Protein AF-A0A3M1M0T5-F1 (afdb_monomer_lite)

Radius of gyration: 18.7 Å; chains: 1; bounding box: 43×49×45 Å

Structure (mmCIF, N/CA/C/O backbone):
data_AF-A0A3M1M0T5-F1
#
_entry.id   AF-A0A3M1M0T5-F1
#
loop_
_atom_site.group_PDB
_atom_site.id
_atom_site.type_symbol
_atom_site.label_atom_id
_atom_site.label_alt_id
_atom_site.label_comp_id
_atom_site.label_asym_id
_atom_site.label_entity_id
_atom_site.label_seq_id
_atom_site.pdbx_PDB_ins_code
_atom_site.Cartn_x
_atom_site.Cartn_y
_atom_site.Cartn_z
_atom_site.occupancy
_atom_site.B_iso_or_equiv
_atom_site.auth_seq_id
_atom_site.auth_comp_id
_atom_site.auth_asym_id
_atom_site.auth_atom_id
_atom_site.pdbx_PDB_model_num
ATOM 1 N N . MET A 1 1 ? 7.364 -7.658 3.811 1.00 84.62 1 MET A N 1
ATOM 2 C CA . MET A 1 1 ? 6.785 -8.552 4.853 1.00 84.62 1 MET A CA 1
ATOM 3 C C . MET A 1 1 ? 5.361 -8.105 5.179 1.00 84.62 1 MET A C 1
ATOM 5 O O . MET A 1 1 ? 5.066 -6.938 4.950 1.00 84.62 1 MET A O 1
ATOM 9 N N . VAL A 1 2 ? 4.485 -8.985 5.689 1.00 93.94 2 VAL A N 1
ATOM 10 C CA . VAL A 1 2 ? 3.128 -8.601 6.123 1.00 93.94 2 VAL A CA 1
ATOM 11 C C . VAL A 1 2 ? 2.716 -9.296 7.423 1.00 93.94 2 VAL A C 1
ATOM 13 O O . VAL A 1 2 ? 2.992 -10.482 7.605 1.00 93.94 2 VAL A O 1
ATOM 16 N N . PHE A 1 3 ? 2.028 -8.568 8.299 1.00 96.56 3 PHE A N 1
ATOM 17 C CA . PHE A 1 3 ? 1.397 -9.092 9.509 1.00 96.56 3 PHE A CA 1
ATOM 18 C C . PHE A 1 3 ? -0.032 -8.577 9.642 1.00 96.56 3 PHE A C 1
ATOM 20 O O . PHE A 1 3 ? -0.363 -7.505 9.140 1.00 96.56 3 PHE A O 1
ATOM 27 N N . PHE A 1 4 ? -0.864 -9.317 10.372 1.00 97.38 4 PHE A N 1
ATOM 28 C CA . PHE A 1 4 ? -2.234 -8.918 10.666 1.00 97.38 4 PHE A CA 1
ATOM 29 C C . PHE A 1 4 ? -2.491 -8.915 12.170 1.00 97.38 4 PHE A C 1
ATOM 31 O O . PHE A 1 4 ? -2.448 -9.955 12.834 1.00 97.38 4 PHE A O 1
ATOM 38 N N . HIS A 1 5 ? -2.775 -7.731 12.705 1.00 96.88 5 HIS A N 1
ATOM 39 C CA . HIS A 1 5 ? -3.183 -7.550 14.087 1.00 96.88 5 HIS A CA 1
ATOM 40 C C . HIS A 1 5 ? -4.713 -7.589 14.178 1.00 96.88 5 HIS A C 1
ATOM 42 O O . HIS A 1 5 ? -5.397 -6.581 13.994 1.00 96.88 5 HIS A O 1
ATOM 48 N N . ARG A 1 6 ? -5.234 -8.786 14.468 1.00 94.75 6 ARG A N 1
ATOM 49 C CA . ARG A 1 6 ? -6.672 -9.087 14.547 1.00 94.75 6 ARG A CA 1
ATOM 50 C C . ARG A 1 6 ? -7.478 -8.135 15.446 1.00 94.75 6 ARG A C 1
ATOM 52 O O . ARG A 1 6 ? -8.478 -7.625 14.958 1.00 94.75 6 ARG A O 1
ATOM 59 N N . PRO A 1 7 ? -7.076 -7.836 16.701 1.00 96.44 7 PRO A N 1
ATOM 60 C CA . PRO A 1 7 ? -7.913 -7.038 17.604 1.00 96.44 7 PRO A CA 1
ATOM 61 C C . PRO A 1 7 ? -8.230 -5.626 17.103 1.00 96.44 7 PRO A C 1
ATOM 63 O O . PRO A 1 7 ? -9.280 -5.087 17.426 1.00 96.44 7 PRO A O 1
ATOM 66 N N . SER A 1 8 ? -7.333 -5.016 16.322 1.00 94.75 8 SER A N 1
ATOM 67 C CA . SER A 1 8 ? -7.550 -3.680 15.750 1.00 94.75 8 SER A CA 1
ATOM 68 C C . SER A 1 8 ? -7.851 -3.699 14.253 1.00 94.75 8 SER A C 1
ATOM 70 O O . SER A 1 8 ? -7.934 -2.628 13.653 1.00 94.75 8 SER A O 1
ATOM 72 N N . CYS A 1 9 ? -7.964 -4.887 13.650 1.00 96.12 9 CYS A N 1
ATOM 73 C CA . CYS A 1 9 ? -8.133 -5.078 12.209 1.00 96.12 9 CYS A CA 1
ATOM 74 C C . CYS A 1 9 ? -7.080 -4.303 11.394 1.00 96.12 9 CYS A C 1
ATOM 76 O O . CYS A 1 9 ? -7.393 -3.627 10.413 1.00 96.12 9 CYS A O 1
ATOM 78 N N . THR A 1 10 ? -5.818 -4.373 11.836 1.00 97.06 10 THR A N 1
ATOM 79 C CA . THR A 1 10 ? -4.701 -3.633 11.231 1.00 97.06 10 THR A CA 1
ATOM 80 C C . THR A 1 10 ? -3.806 -4.554 10.429 1.00 97.06 10 THR A C 1
ATOM 82 O O . THR A 1 10 ? -3.245 -5.511 10.970 1.00 97.06 10 THR A O 1
ATOM 85 N N . LEU A 1 11 ? -3.595 -4.205 9.166 1.00 97.69 11 LEU A N 1
ATOM 86 C CA . LEU A 1 11 ? -2.530 -4.767 8.354 1.00 97.69 11 LEU A CA 1
ATOM 87 C C . LEU A 1 11 ? -1.234 -3.990 8.613 1.00 97.69 11 LEU A C 1
ATOM 89 O O . LEU A 1 11 ? -1.226 -2.766 8.574 1.00 97.69 11 LEU A O 1
ATOM 93 N N . ILE A 1 12 ? -0.136 -4.682 8.890 1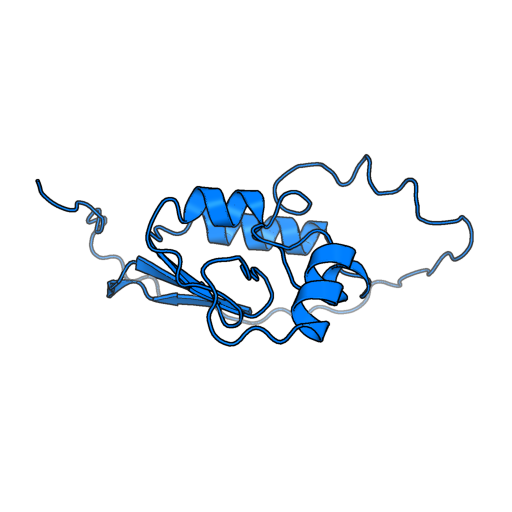.00 97.00 12 ILE A N 1
ATOM 94 C CA . ILE A 1 12 ? 1.189 -4.072 9.049 1.00 97.00 12 ILE A CA 1
ATOM 95 C C . ILE A 1 12 ? 2.033 -4.546 7.878 1.00 97.00 12 ILE A C 1
ATOM 97 O O . ILE A 1 12 ? 2.212 -5.753 7.692 1.00 97.00 12 ILE A O 1
ATOM 101 N N . VAL A 1 13 ? 2.519 -3.604 7.077 1.00 95.50 13 VAL A N 1
ATOM 102 C CA . VAL A 1 13 ? 3.167 -3.885 5.799 1.00 95.50 13 VAL A CA 1
ATOM 103 C C . VAL A 1 13 ? 4.538 -3.224 5.751 1.00 95.50 13 VAL A C 1
ATOM 105 O O . VAL A 1 13 ? 4.683 -2.038 6.034 1.00 95.50 13 VAL A O 1
ATOM 108 N N . THR A 1 14 ? 5.532 -4.001 5.333 1.00 93.00 14 THR A N 1
ATOM 109 C CA . THR A 1 14 ? 6.908 -3.534 5.123 1.00 93.00 14 THR A CA 1
ATOM 110 C C . THR A 1 14 ? 7.280 -3.780 3.668 1.00 93.00 14 THR A C 1
ATOM 112 O O . THR A 1 14 ? 7.231 -4.933 3.218 1.00 93.00 14 THR A O 1
ATOM 115 N N . ASP A 1 15 ? 7.569 -2.698 2.946 1.00 90.75 15 ASP A N 1
ATOM 116 C CA . ASP A 1 15 ? 8.065 -2.615 1.560 1.00 90.75 15 ASP A CA 1
ATOM 117 C C . ASP A 1 15 ? 7.147 -3.204 0.465 1.00 90.75 15 ASP A C 1
ATOM 119 O O . ASP A 1 15 ? 7.421 -3.089 -0.728 1.00 90.75 15 ASP A O 1
ATOM 123 N N . LEU A 1 16 ? 6.025 -3.837 0.831 1.00 92.00 16 LEU A N 1
ATOM 124 C CA . LEU A 1 16 ? 5.012 -4.308 -0.130 1.00 92.00 16 LEU A CA 1
ATOM 125 C C . LEU A 1 16 ? 4.011 -3.208 -0.506 1.00 92.00 16 LEU A C 1
ATOM 127 O O . LEU A 1 16 ? 3.321 -3.339 -1.517 1.00 92.00 16 LEU A O 1
ATOM 131 N N . ILE A 1 17 ? 3.925 -2.159 0.312 1.00 93.50 17 ILE A N 1
ATOM 132 C CA . ILE A 1 17 ? 3.200 -0.919 0.048 1.00 93.50 17 ILE A CA 1
ATOM 133 C C . ILE A 1 17 ? 4.032 0.211 0.652 1.00 93.50 17 ILE A C 1
ATOM 135 O O . ILE A 1 17 ? 4.316 0.208 1.847 1.00 93.50 17 ILE A O 1
ATOM 139 N N . GLU A 1 18 ? 4.389 1.167 -0.183 1.00 92.88 18 GLU A N 1
ATOM 140 C CA . GLU A 1 18 ? 4.965 2.452 0.172 1.00 92.88 18 GLU A CA 1
ATOM 141 C C . GLU A 1 18 ? 4.010 3.522 -0.348 1.00 92.88 18 GLU A C 1
ATOM 143 O O . GLU A 1 18 ? 3.588 3.473 -1.509 1.00 92.88 18 GLU A O 1
ATOM 148 N N . LEU A 1 19 ? 3.639 4.462 0.518 1.00 93.19 19 LEU A N 1
ATOM 149 C CA . LEU A 1 19 ? 2.718 5.548 0.188 1.00 93.19 19 LEU A CA 1
ATOM 150 C C . LEU A 1 19 ? 3.296 6.860 0.706 1.00 93.19 19 LEU A C 1
ATOM 152 O O . LEU A 1 19 ? 2.938 7.325 1.781 1.00 93.19 19 LEU A O 1
ATOM 156 N N . ILE A 1 20 ? 4.225 7.420 -0.064 1.00 91.62 20 ILE A N 1
ATOM 157 C CA . ILE A 1 20 ? 4.831 8.721 0.224 1.00 91.62 20 ILE A CA 1
ATOM 158 C C . ILE A 1 20 ? 4.225 9.759 -0.713 1.00 91.62 20 ILE A C 1
ATOM 160 O O . ILE A 1 20 ? 4.113 9.536 -1.928 1.00 91.62 20 ILE A O 1
ATOM 164 N N . GLY A 1 21 ? 3.843 10.893 -0.143 1.00 89.62 21 GLY A N 1
ATOM 165 C CA . GLY A 1 21 ? 3.063 11.896 -0.835 1.00 89.62 21 GLY A CA 1
ATOM 166 C C . GLY A 1 21 ? 3.187 13.294 -0.260 1.00 89.62 21 GLY A C 1
ATOM 167 O O . GLY A 1 21 ? 4.110 13.609 0.486 1.00 89.62 21 GLY A O 1
ATOM 168 N N . ASP A 1 22 ? 2.235 14.134 -0.650 1.00 88.25 22 ASP A N 1
ATOM 169 C CA . ASP A 1 22 ? 2.163 15.527 -0.211 1.00 88.25 22 ASP A CA 1
ATOM 170 C C . ASP A 1 22 ? 1.848 15.650 1.291 1.00 88.25 22 ASP A C 1
ATOM 172 O O . ASP A 1 22 ? 2.248 16.635 1.909 1.00 88.25 22 ASP A O 1
ATOM 176 N N . ASP A 1 23 ? 1.195 14.639 1.873 1.00 86.38 23 ASP A N 1
ATOM 177 C CA . ASP A 1 23 ? 0.846 14.580 3.298 1.00 86.38 23 ASP A CA 1
ATOM 178 C C . ASP A 1 23 ? 1.980 14.011 4.174 1.00 86.38 23 ASP A C 1
ATOM 180 O O . ASP A 1 23 ? 1.929 14.116 5.400 1.00 86.38 23 ASP A O 1
ATOM 184 N N . THR A 1 24 ? 3.031 13.450 3.563 1.00 87.31 24 THR A N 1
ATOM 185 C CA . THR A 1 24 ? 4.143 12.839 4.295 1.00 87.31 24 THR A CA 1
ATOM 186 C C . THR A 1 24 ? 5.137 13.904 4.762 1.00 87.31 24 THR A C 1
ATOM 188 O O . THR A 1 24 ? 5.815 14.559 3.964 1.00 87.31 24 THR A O 1
ATOM 191 N N . GLU A 1 25 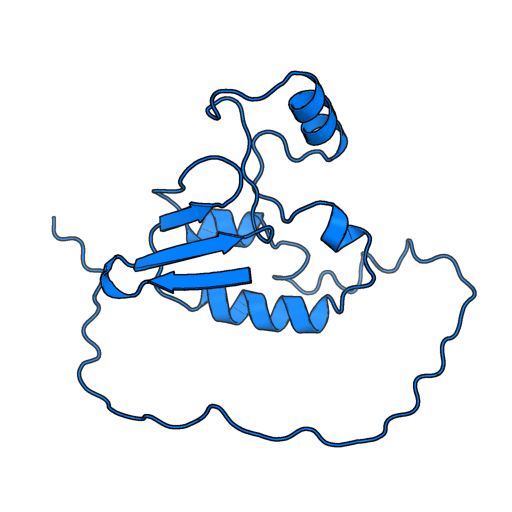? 5.280 14.055 6.077 1.00 87.81 25 GLU A N 1
ATOM 192 C CA . GLU A 1 25 ? 6.212 15.017 6.669 1.00 87.81 25 GLU A CA 1
ATOM 193 C C . GLU A 1 25 ? 7.684 14.577 6.543 1.00 87.81 25 GLU A C 1
ATOM 195 O O . GLU A 1 25 ? 8.020 13.394 6.553 1.00 87.81 25 GLU A O 1
ATOM 200 N N . GLY A 1 26 ? 8.600 15.550 6.461 1.00 87.25 26 GLY A N 1
ATOM 201 C CA . GLY A 1 26 ? 10.046 15.293 6.536 1.00 87.25 26 GLY A CA 1
ATOM 202 C C . GLY A 1 26 ? 10.672 14.643 5.295 1.00 87.25 26 GLY A C 1
ATOM 203 O O . GLY A 1 26 ? 11.806 14.169 5.362 1.00 87.25 26 GLY A O 1
ATOM 204 N N . VAL A 1 27 ? 9.968 14.628 4.160 1.00 87.38 27 VAL A N 1
ATOM 205 C CA . VAL A 1 27 ? 10.482 14.076 2.900 1.00 87.38 27 VAL A CA 1
ATOM 206 C C . VAL A 1 27 ? 11.543 15.000 2.297 1.00 87.38 27 VAL A C 1
ATOM 208 O O . VAL A 1 27 ? 11.256 16.128 1.893 1.00 87.38 27 VAL A O 1
ATOM 211 N N . ASP A 1 28 ? 12.776 14.502 2.190 1.00 91.00 28 ASP A N 1
ATOM 212 C CA . ASP A 1 28 ? 13.872 15.218 1.532 1.00 91.00 28 ASP A CA 1
ATOM 213 C C . ASP A 1 28 ? 13.642 15.364 0.013 1.00 91.00 28 ASP A C 1
ATOM 215 O O . ASP A 1 28 ? 13.013 14.524 -0.641 1.00 91.00 28 ASP A O 1
ATOM 219 N N . TRP A 1 29 ? 14.187 16.430 -0.577 1.00 92.12 29 TRP A N 1
ATOM 220 C CA . TRP A 1 29 ? 14.038 16.733 -2.004 1.00 92.12 29 TRP A CA 1
ATOM 221 C C . TRP A 1 29 ? 14.597 15.628 -2.910 1.00 92.12 29 TRP A C 1
ATOM 223 O O . TRP A 1 29 ? 14.047 15.387 -3.989 1.00 92.12 29 TRP A O 1
ATOM 233 N N . LEU A 1 30 ? 15.660 14.938 -2.479 1.00 93.56 30 LEU A N 1
ATOM 234 C CA . LEU A 1 30 ? 16.245 13.836 -3.232 1.00 93.56 30 LEU A CA 1
ATOM 235 C C . LEU A 1 30 ? 15.290 12.642 -3.249 1.00 93.56 30 LEU A C 1
ATOM 237 O O . LEU A 1 30 ? 15.058 12.055 -4.306 1.00 93.56 30 LEU A O 1
ATOM 241 N N . LEU A 1 31 ? 14.689 12.316 -2.101 1.00 90.00 31 LEU A N 1
ATOM 242 C CA . LEU A 1 31 ? 13.699 11.244 -1.993 1.00 90.00 31 LEU A CA 1
ATOM 243 C C . LEU A 1 31 ? 12.470 11.549 -2.854 1.00 90.00 31 LEU A C 1
ATOM 245 O O . LEU A 1 31 ? 12.017 10.697 -3.619 1.00 90.00 31 LEU A O 1
ATOM 249 N N . ARG A 1 32 ? 11.993 12.799 -2.814 1.00 92.06 32 ARG A N 1
ATOM 250 C CA . ARG A 1 32 ? 10.913 13.280 -3.681 1.00 92.06 32 ARG A CA 1
ATOM 251 C C . ARG A 1 32 ? 11.245 13.085 -5.160 1.00 92.06 32 ARG A C 1
ATOM 253 O O . ARG A 1 32 ? 10.412 12.563 -5.899 1.00 92.06 32 ARG A O 1
ATOM 260 N N . LEU A 1 33 ? 12.454 13.446 -5.595 1.00 93.38 33 LEU A N 1
ATOM 261 C CA . LEU A 1 33 ? 12.895 13.248 -6.979 1.00 93.38 33 LEU A CA 1
ATOM 262 C C . LEU A 1 33 ? 12.874 11.763 -7.382 1.00 93.38 33 LEU A C 1
ATOM 264 O O . LEU A 1 33 ? 12.358 11.428 -8.451 1.00 93.38 33 LEU A O 1
ATOM 268 N N . TRP A 1 34 ? 13.377 10.873 -6.522 1.00 90.31 34 TRP A N 1
ATOM 269 C CA . TRP A 1 34 ? 13.341 9.427 -6.758 1.00 90.31 34 TRP A CA 1
ATOM 270 C C . TRP A 1 34 ? 11.909 8.890 -6.862 1.00 90.31 34 TRP A C 1
ATOM 272 O O . TRP A 1 34 ? 11.599 8.160 -7.804 1.00 90.31 34 TRP A O 1
ATOM 282 N N . TRP A 1 35 ? 11.008 9.300 -5.967 1.00 90.62 35 TRP A N 1
ATOM 283 C CA . TRP A 1 35 ? 9.605 8.868 -6.000 1.00 90.62 35 TRP A CA 1
ATOM 284 C C . TRP A 1 35 ? 8.869 9.347 -7.251 1.00 90.62 35 TRP A C 1
ATOM 286 O O . TRP A 1 35 ? 8.059 8.609 -7.822 1.00 90.62 35 TRP A O 1
ATOM 296 N N . TRP A 1 36 ? 9.167 10.561 -7.720 1.00 91.25 36 TRP A N 1
ATOM 297 C CA . TRP A 1 36 ? 8.658 11.061 -8.997 1.00 91.25 36 TRP A CA 1
ATOM 298 C C . TRP A 1 36 ? 9.176 10.236 -10.180 1.00 91.25 36 TRP A C 1
ATOM 300 O O . TRP A 1 36 ? 8.385 9.861 -11.049 1.00 91.25 36 TRP A O 1
ATOM 310 N N . LEU A 1 37 ? 10.468 9.889 -10.192 1.00 91.6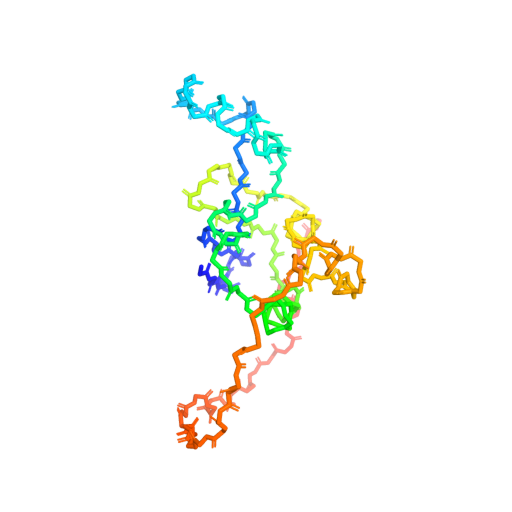2 37 LEU A N 1
ATOM 311 C CA . LEU A 1 37 ? 11.079 9.075 -11.247 1.00 91.62 37 LEU A CA 1
ATOM 312 C C . LEU A 1 37 ? 10.471 7.664 -11.318 1.00 91.62 37 LEU A C 1
ATOM 314 O O . LEU A 1 37 ? 10.173 7.176 -12.410 1.00 91.62 37 LEU A O 1
ATOM 318 N N . PHE A 1 38 ? 10.209 7.038 -10.168 1.00 87.56 38 PHE A N 1
ATOM 319 C CA . PHE A 1 38 ? 9.528 5.740 -10.088 1.00 87.56 38 PHE A CA 1
ATOM 320 C C . PHE A 1 38 ? 8.004 5.824 -10.265 1.00 87.56 38 PHE A C 1
ATOM 322 O O . PHE A 1 38 ? 7.333 4.793 -10.329 1.00 87.56 38 PHE A O 1
ATOM 329 N N . ARG A 1 39 ? 7.443 7.036 -10.415 1.00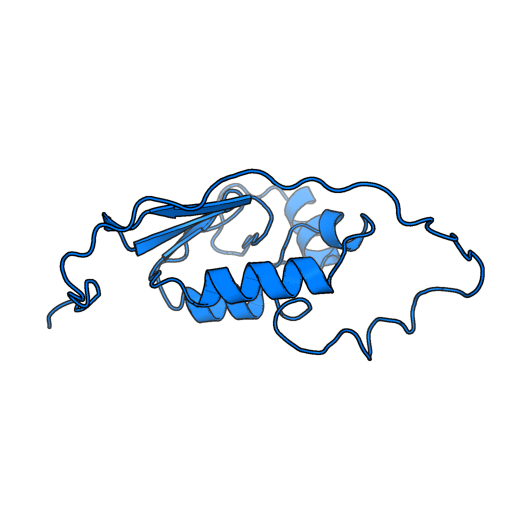 89.25 39 ARG A N 1
ATOM 330 C CA . ARG A 1 39 ? 5.998 7.303 -10.545 1.00 89.25 39 ARG A CA 1
ATOM 331 C C . ARG A 1 39 ? 5.181 6.810 -9.339 1.00 89.25 39 ARG A C 1
ATOM 333 O O . ARG A 1 39 ? 4.036 6.383 -9.508 1.00 89.25 39 ARG A O 1
ATOM 340 N N . MET A 1 40 ? 5.776 6.884 -8.150 1.00 91.38 40 MET A N 1
ATOM 341 C CA . MET A 1 40 ? 5.214 6.445 -6.864 1.00 91.38 40 MET A CA 1
ATOM 342 C C . MET A 1 40 ? 4.702 7.606 -5.999 1.00 91.38 40 MET A C 1
ATOM 344 O O . MET A 1 40 ? 4.044 7.368 -4.996 1.00 91.38 40 MET A O 1
ATOM 348 N N . TRP A 1 41 ? 4.965 8.862 -6.380 1.00 92.06 41 TRP A N 1
ATOM 349 C CA . TRP A 1 41 ? 4.455 10.030 -5.649 1.00 92.06 41 TRP A CA 1
ATOM 350 C C . TRP A 1 41 ? 2.920 10.001 -5.542 1.00 92.06 41 TRP A C 1
ATOM 352 O O . TRP A 1 41 ? 2.245 9.903 -6.574 1.00 92.06 41 TRP A O 1
ATOM 362 N N . ASN A 1 42 ? 2.385 10.081 -4.316 1.00 91.81 42 ASN A N 1
ATOM 363 C CA . ASN A 1 42 ? 0.951 9.962 -3.996 1.00 91.81 42 ASN A CA 1
ATOM 364 C C . ASN A 1 42 ? 0.291 8.665 -4.502 1.00 91.81 42 ASN A C 1
ATOM 366 O O . ASN A 1 42 ? -0.916 8.638 -4.744 1.00 91.81 42 ASN A O 1
ATOM 370 N N . ARG A 1 43 ? 1.061 7.596 -4.736 1.00 91.88 43 ARG A N 1
ATOM 371 C CA . ARG A 1 43 ? 0.517 6.329 -5.231 1.00 91.88 43 ARG A CA 1
ATOM 372 C C . ARG A 1 43 ? 1.045 5.153 -4.427 1.00 91.88 43 ARG A C 1
ATOM 374 O O . ARG A 1 43 ? 2.260 4.970 -4.387 1.00 91.88 43 ARG A O 1
ATOM 381 N N . PRO A 1 44 ? 0.163 4.305 -3.874 1.00 93.12 44 PRO A N 1
ATOM 382 C CA . PRO A 1 44 ? 0.604 3.132 -3.143 1.00 93.12 44 PRO A CA 1
ATOM 383 C C . PRO A 1 44 ? 1.272 2.168 -4.126 1.00 93.12 44 PRO A C 1
ATOM 385 O O . PRO A 1 44 ? 0.697 1.811 -5.157 1.00 93.12 44 PRO A O 1
ATOM 388 N N . ARG A 1 45 ? 2.515 1.775 -3.849 1.00 91.50 45 ARG A N 1
ATOM 389 C CA . ARG A 1 45 ? 3.280 0.834 -4.683 1.00 91.50 45 ARG A CA 1
ATOM 390 C C . ARG A 1 45 ? 4.247 0.020 -3.828 1.00 91.50 45 ARG A C 1
ATOM 392 O O . ARG A 1 45 ? 4.712 0.529 -2.821 1.00 91.50 45 ARG A O 1
ATOM 399 N N . PRO A 1 46 ? 4.578 -1.225 -4.202 1.00 90.19 46 PRO A N 1
ATOM 400 C CA . PRO A 1 46 ? 5.691 -1.936 -3.585 1.00 90.19 46 PRO A CA 1
ATOM 401 C C . PRO A 1 46 ? 7.003 -1.213 -3.885 1.00 90.19 46 PRO A C 1
ATOM 403 O O . PRO A 1 46 ? 7.116 -0.538 -4.915 1.00 90.19 46 PRO A O 1
ATOM 406 N N . ALA A 1 47 ? 7.993 -1.436 -3.028 1.00 87.62 47 ALA A N 1
ATOM 407 C CA . ALA A 1 47 ? 9.314 -0.856 -3.176 1.00 87.62 47 ALA A CA 1
ATOM 408 C C . ALA A 1 47 ? 9.932 -1.195 -4.557 1.00 87.62 47 ALA A C 1
ATOM 410 O O . ALA A 1 47 ? 9.751 -2.322 -5.059 1.00 87.62 47 ALA A O 1
ATOM 411 N N . PRO A 1 48 ? 10.633 -0.248 -5.215 1.00 81.06 48 PRO A N 1
ATOM 412 C CA . PRO A 1 48 ? 11.130 -0.406 -6.585 1.00 81.06 48 PRO A CA 1
ATOM 413 C C . PRO A 1 48 ? 12.024 -1.633 -6.795 1.00 81.06 48 PRO A C 1
ATOM 415 O O . PRO A 1 48 ? 12.017 -2.239 -7.869 1.00 81.06 48 PRO A O 1
ATOM 418 N N . GLU A 1 49 ? 12.784 -2.035 -5.781 1.00 79.75 49 GLU A N 1
ATOM 419 C CA . GLU A 1 49 ? 13.708 -3.166 -5.821 1.00 79.75 49 GLU A CA 1
ATOM 420 C C . GLU A 1 49 ? 13.013 -4.505 -6.102 1.00 79.75 49 GLU A C 1
ATOM 422 O O . GLU A 1 49 ? 13.598 -5.359 -6.776 1.00 79.75 49 GLU A O 1
ATOM 427 N N . TYR A 1 50 ? 11.744 -4.679 -5.707 1.00 77.25 50 TYR A N 1
ATOM 428 C CA . TYR A 1 50 ? 10.965 -5.881 -6.037 1.00 77.25 50 TYR A CA 1
ATOM 429 C C . TYR A 1 50 ? 10.626 -5.978 -7.530 1.00 77.25 50 TYR A C 1
ATOM 431 O O . TYR A 1 50 ? 10.326 -7.062 -8.035 1.00 77.25 50 TYR A O 1
ATOM 439 N N . ALA A 1 51 ? 10.677 -4.863 -8.263 1.00 70.06 51 ALA A N 1
ATOM 440 C CA . ALA A 1 51 ? 10.551 -4.879 -9.715 1.00 70.06 51 ALA A CA 1
ATOM 441 C C . ALA A 1 51 ? 11.861 -5.282 -10.417 1.00 70.06 51 ALA A C 1
ATOM 443 O O . ALA A 1 51 ? 11.821 -5.668 -11.584 1.00 70.06 51 ALA A O 1
ATOM 444 N N . ILE A 1 52 ? 13.004 -5.193 -9.727 1.00 68.50 52 ILE A N 1
ATOM 445 C CA . ILE A 1 52 ? 14.347 -5.395 -10.294 1.00 68.50 52 ILE A CA 1
ATOM 446 C C . ILE A 1 52 ? 14.896 -6.785 -9.938 1.00 68.50 52 ILE A C 1
ATOM 448 O O . ILE A 1 52 ? 15.528 -7.435 -10.773 1.00 68.50 52 ILE A O 1
ATOM 452 N N . GLY A 1 53 ? 14.645 -7.273 -8.721 1.00 61.41 53 GLY A N 1
ATOM 453 C CA . GLY A 1 53 ? 15.000 -8.631 -8.312 1.00 61.41 53 GLY A CA 1
ATOM 454 C C . GLY A 1 53 ? 14.036 -9.641 -8.928 1.00 61.41 53 GLY A C 1
ATOM 455 O O . GLY A 1 53 ? 12.834 -9.511 -8.739 1.00 61.41 53 GLY A O 1
ATOM 456 N N . GLY A 1 54 ? 14.540 -10.634 -9.670 1.00 58.69 54 GLY A N 1
ATOM 457 C CA . GLY A 1 54 ? 13.745 -11.649 -10.380 1.00 58.69 54 GLY A CA 1
ATOM 458 C C . GLY A 1 54 ? 12.783 -12.437 -9.480 1.00 58.69 54 GLY A C 1
ATOM 459 O O . GLY A 1 54 ? 13.087 -13.547 -9.053 1.00 58.69 54 GLY A O 1
ATOM 460 N N . CYS A 1 55 ? 11.623 -11.847 -9.202 1.00 69.19 55 CYS A N 1
ATOM 461 C CA . CYS A 1 55 ? 10.607 -12.353 -8.293 1.00 69.19 55 CYS A CA 1
ATOM 462 C C . CYS A 1 55 ? 9.655 -13.305 -9.029 1.00 69.19 55 CYS A C 1
ATOM 464 O O . CYS A 1 55 ? 9.280 -13.061 -10.180 1.00 69.19 55 CYS A O 1
ATOM 466 N N . ASP A 1 56 ? 9.210 -14.375 -8.366 1.00 81.06 56 ASP A N 1
ATOM 467 C CA . ASP A 1 56 ? 8.095 -15.177 -8.873 1.00 81.06 56 ASP A CA 1
ATOM 468 C C . ASP A 1 56 ? 6.786 -14.408 -8.663 1.00 81.06 56 ASP A C 1
ATOM 470 O O . ASP A 1 56 ? 6.101 -14.529 -7.642 1.00 81.06 56 ASP A O 1
ATOM 474 N N . TYR A 1 57 ? 6.432 -13.604 -9.666 1.00 77.56 57 TYR A N 1
ATOM 475 C CA . TYR A 1 57 ? 5.223 -12.790 -9.655 1.00 77.56 57 TYR A CA 1
ATOM 476 C C . TYR A 1 57 ? 3.946 -13.618 -9.472 1.00 77.56 57 TYR A C 1
ATOM 478 O O . TYR A 1 57 ? 2.975 -13.099 -8.925 1.00 77.56 57 TYR A O 1
ATOM 486 N N . ARG A 1 58 ? 3.918 -14.897 -9.883 1.00 83.44 58 ARG A N 1
ATOM 487 C CA . ARG A 1 58 ? 2.729 -15.754 -9.726 1.00 83.44 58 ARG A CA 1
ATOM 488 C C . ARG A 1 58 ? 2.591 -16.243 -8.289 1.00 83.44 58 ARG A C 1
ATOM 490 O O . ARG A 1 58 ? 1.480 -16.252 -7.757 1.00 83.44 58 ARG A O 1
ATOM 497 N N . ALA A 1 59 ? 3.696 -16.626 -7.657 1.00 85.75 59 ALA A N 1
ATOM 498 C CA . ALA A 1 59 ? 3.695 -16.993 -6.245 1.00 85.75 59 ALA A CA 1
ATOM 499 C C . ALA A 1 59 ? 3.360 -15.780 -5.360 1.00 85.75 59 ALA A C 1
ATOM 501 O O . ALA A 1 59 ? 2.505 -15.884 -4.477 1.00 85.75 59 ALA A O 1
ATOM 502 N N . ALA A 1 60 ? 3.952 -14.617 -5.652 1.00 85.69 60 ALA A N 1
ATOM 503 C CA . ALA A 1 60 ? 3.656 -13.363 -4.961 1.00 85.69 60 ALA A CA 1
ATOM 504 C C . ALA A 1 60 ? 2.183 -12.950 -5.132 1.00 85.69 60 ALA A C 1
ATOM 506 O O . ALA A 1 60 ? 1.509 -12.656 -4.150 1.00 85.69 60 ALA A O 1
ATOM 507 N N . ALA A 1 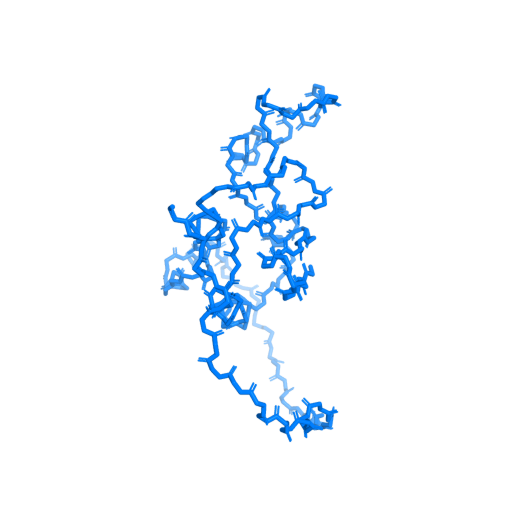61 ? 1.647 -13.039 -6.353 1.00 85.81 61 ALA A N 1
ATOM 508 C CA . ALA A 1 61 ? 0.226 -12.865 -6.655 1.00 85.81 61 ALA A CA 1
ATOM 509 C C . ALA A 1 61 ? -0.690 -13.722 -5.785 1.00 85.81 61 ALA A C 1
ATOM 511 O O . ALA A 1 61 ? -1.640 -13.227 -5.180 1.00 85.81 61 ALA A O 1
ATOM 512 N N . ALA A 1 62 ? -0.419 -15.025 -5.722 1.00 89.31 62 ALA A N 1
ATOM 513 C CA . ALA A 1 62 ? -1.227 -15.941 -4.933 1.00 89.31 62 ALA A CA 1
ATOM 514 C C . ALA A 1 62 ? -1.145 -15.636 -3.430 1.00 89.31 62 ALA A C 1
ATOM 516 O O . ALA A 1 62 ? -2.146 -15.782 -2.734 1.00 89.31 62 ALA A O 1
ATOM 517 N N . ALA A 1 63 ? 0.020 -15.216 -2.931 1.00 90.94 63 ALA A N 1
ATOM 518 C CA . ALA A 1 63 ? 0.191 -14.832 -1.536 1.00 90.94 63 ALA A CA 1
ATOM 519 C C . ALA A 1 63 ? -0.568 -13.539 -1.201 1.00 90.94 63 ALA A C 1
ATOM 521 O O . ALA A 1 63 ? -1.322 -13.520 -0.233 1.00 90.94 63 ALA A O 1
ATOM 522 N N . LEU A 1 64 ? -0.429 -12.495 -2.024 1.00 92.31 64 LEU A N 1
ATOM 523 C CA . LEU A 1 64 ? -1.078 -11.198 -1.809 1.00 92.31 64 LEU A CA 1
ATOM 524 C C . LEU A 1 64 ? -2.605 -11.286 -1.904 1.00 92.31 64 LEU A C 1
ATOM 526 O O . LEU A 1 64 ? -3.297 -10.653 -1.116 1.00 92.31 64 LEU A O 1
ATOM 530 N N . ARG A 1 65 ? -3.151 -12.152 -2.768 1.00 91.62 65 ARG A N 1
ATOM 531 C CA . ARG A 1 65 ? -4.599 -12.422 -2.783 1.00 91.62 65 ARG A CA 1
ATOM 532 C C . ARG A 1 65 ? -5.119 -12.967 -1.452 1.00 91.62 65 ARG A C 1
ATOM 534 O O . ARG A 1 65 ? -6.148 -12.510 -0.989 1.00 91.62 65 ARG A O 1
ATOM 541 N N . ARG A 1 66 ? -4.382 -13.869 -0.795 1.00 93.81 66 ARG A N 1
ATOM 542 C CA . ARG A 1 66 ? -4.785 -14.383 0.531 1.00 93.81 66 ARG A CA 1
ATOM 543 C C . ARG A 1 66 ? -4.752 -13.304 1.608 1.00 93.81 66 ARG A C 1
ATOM 545 O O . ARG A 1 66 ? -5.467 -13.423 2.591 1.00 93.81 66 ARG A O 1
ATOM 552 N N . VAL A 1 67 ? -3.890 -12.298 1.451 1.00 95.44 67 VAL A N 1
ATOM 553 C CA . VAL A 1 67 ? -3.848 -11.135 2.347 1.00 95.44 67 VAL A CA 1
ATOM 554 C C . VAL A 1 67 ? -5.088 -10.271 2.142 1.00 95.44 67 VAL A C 1
ATOM 556 O O . VAL A 1 67 ? -5.665 -9.821 3.123 1.00 95.44 67 VAL A O 1
ATOM 559 N N . LEU A 1 68 ? -5.531 -10.084 0.892 1.00 94.19 68 LEU A N 1
ATOM 560 C CA . LEU A 1 68 ? -6.773 -9.368 0.576 1.00 94.19 68 LEU A CA 1
ATOM 561 C C . LEU A 1 68 ? -8.035 -10.066 1.106 1.00 94.19 68 LEU A C 1
ATOM 563 O O . LEU A 1 68 ? -9.056 -9.406 1.237 1.00 94.19 68 LEU A O 1
ATOM 567 N N . ASP A 1 69 ? -7.973 -11.357 1.439 1.00 94.94 69 ASP A N 1
ATOM 568 C CA . ASP A 1 69 ? -9.077 -12.073 2.095 1.00 94.94 69 ASP A CA 1
ATOM 569 C C . ASP A 1 69 ? -9.145 -11.811 3.617 1.00 94.94 69 ASP A C 1
ATOM 571 O O . ASP A 1 69 ? -10.069 -12.275 4.288 1.00 94.94 69 ASP A O 1
ATOM 575 N N . TRP A 1 70 ? -8.156 -11.128 4.207 1.00 96.31 70 TRP A N 1
ATOM 576 C CA . TRP A 1 70 ? -8.169 -10.780 5.631 1.00 96.31 70 TRP A CA 1
ATOM 577 C C . TRP A 1 70 ? -9.051 -9.556 5.890 1.00 96.31 70 TRP A C 1
ATOM 579 O O . TRP A 1 70 ? -9.073 -8.628 5.096 1.00 96.31 70 TRP A O 1
ATOM 589 N N . ASP A 1 71 ? -9.731 -9.529 7.035 1.00 95.69 71 ASP A N 1
ATOM 590 C CA . ASP A 1 71 ? -10.652 -8.452 7.421 1.00 95.69 71 ASP A CA 1
ATOM 591 C C . ASP A 1 71 ? -9.895 -7.277 8.073 1.00 95.69 71 ASP A C 1
ATOM 593 O O . ASP A 1 71 ? -9.844 -7.151 9.300 1.00 95.69 71 ASP A O 1
ATOM 597 N N . PHE A 1 72 ? -9.208 -6.458 7.268 1.00 96.69 72 PHE A N 1
ATOM 598 C CA . PHE A 1 72 ? -8.464 -5.290 7.751 1.00 96.69 72 PHE A CA 1
ATOM 599 C C . PHE A 1 72 ? -9.111 -3.974 7.312 1.00 96.69 72 PHE A C 1
ATOM 601 O O . PHE A 1 72 ? -9.523 -3.786 6.173 1.00 96.69 72 PHE A O 1
ATOM 608 N N . THR A 1 73 ? -9.144 -3.008 8.226 1.00 95.94 73 THR A N 1
ATOM 609 C CA . THR A 1 73 ? -9.740 -1.681 7.990 1.00 95.94 73 THR A CA 1
ATOM 610 C C . THR A 1 73 ? -8.699 -0.571 7.923 1.00 95.94 73 THR A C 1
ATOM 612 O O . THR A 1 73 ? -9.011 0.541 7.503 1.00 95.94 73 THR A O 1
ATOM 615 N N . ARG A 1 74 ? -7.450 -0.866 8.305 1.00 95.94 74 ARG A N 1
ATOM 616 C CA . ARG A 1 74 ? -6.331 0.082 8.294 1.00 95.94 74 ARG A CA 1
ATOM 617 C C . ARG A 1 74 ? -5.010 -0.588 7.940 1.00 95.94 74 ARG A C 1
ATOM 619 O O . ARG A 1 74 ? -4.841 -1.786 8.182 1.00 95.94 74 ARG A O 1
ATOM 626 N N . ILE A 1 75 ? -4.067 0.198 7.426 1.00 97.06 75 ILE A N 1
ATOM 627 C CA . ILE A 1 75 ? -2.722 -0.259 7.065 1.00 97.06 75 ILE A CA 1
ATOM 628 C C . ILE A 1 75 ? -1.676 0.629 7.730 1.00 97.06 75 ILE A C 1
ATOM 630 O O . ILE A 1 75 ? -1.675 1.841 7.535 1.00 97.06 75 ILE A O 1
ATOM 634 N N . VAL A 1 76 ? -0.773 0.011 8.487 1.00 96.44 76 VAL A N 1
ATOM 635 C CA . VAL A 1 76 ? 0.455 0.632 8.990 1.00 96.44 76 VAL A CA 1
ATOM 636 C C . VAL A 1 76 ? 1.580 0.312 8.015 1.00 96.44 76 VAL A C 1
ATOM 638 O O . VAL A 1 76 ? 1.858 -0.862 7.756 1.00 96.44 76 VAL A O 1
ATOM 641 N N . LEU A 1 77 ? 2.213 1.358 7.490 1.00 94.69 77 LEU A N 1
ATOM 642 C CA . LEU A 1 77 ? 3.312 1.266 6.537 1.00 94.69 77 LEU A CA 1
ATOM 643 C C . LEU A 1 77 ? 4.643 1.529 7.241 1.00 94.69 77 LEU A C 1
ATOM 645 O O . LEU A 1 77 ? 4.723 2.358 8.144 1.00 94.69 77 LEU A O 1
ATOM 649 N N . SER A 1 78 ? 5.699 0.842 6.811 1.00 91.75 78 SER A N 1
ATOM 650 C CA . SER A 1 78 ? 7.070 1.201 7.201 1.00 91.75 78 SER A CA 1
ATOM 651 C C . SER A 1 78 ? 7.537 2.504 6.541 1.00 91.75 78 SER A C 1
ATOM 653 O O . SER A 1 78 ? 8.353 3.220 7.119 1.00 91.75 78 SER A O 1
ATOM 655 N N . HIS A 1 79 ? 6.997 2.820 5.360 1.00 90.12 79 HIS A N 1
ATOM 656 C CA . HIS A 1 79 ? 7.343 4.000 4.574 1.00 90.12 79 HIS A CA 1
ATOM 657 C C . HIS A 1 79 ? 6.083 4.725 4.098 1.00 90.12 79 HIS A C 1
ATOM 659 O O . HIS A 1 79 ? 5.328 4.202 3.271 1.00 90.12 79 HIS A O 1
ATOM 665 N N . GLY A 1 80 ? 5.892 5.942 4.609 1.00 88.50 80 GLY A N 1
ATOM 666 C CA . GLY A 1 80 ? 4.771 6.802 4.253 1.00 88.50 80 GLY A CA 1
ATOM 667 C C . GLY A 1 80 ? 3.667 6.851 5.300 1.00 88.50 80 GLY A C 1
ATOM 668 O O . GLY A 1 80 ? 3.890 6.552 6.475 1.00 88.50 80 GLY A O 1
ATOM 669 N N . ASP A 1 81 ? 2.480 7.241 4.853 1.00 87.75 81 ASP A N 1
ATOM 670 C CA . ASP A 1 81 ? 1.399 7.643 5.748 1.00 87.75 81 ASP A CA 1
ATOM 671 C C . ASP A 1 81 ? 0.507 6.477 6.196 1.00 87.75 81 ASP A C 1
ATOM 673 O O . ASP A 1 81 ? 0.317 5.474 5.503 1.00 87.75 81 ASP A O 1
ATOM 677 N N . LEU A 1 82 ? -0.071 6.614 7.393 1.00 91.44 82 LEU A N 1
ATOM 678 C CA . LEU A 1 82 ? -1.031 5.652 7.931 1.00 91.44 82 LEU A CA 1
ATOM 679 C C . LEU A 1 82 ? -2.312 5.647 7.085 1.00 91.44 82 LEU A C 1
ATOM 681 O O . LEU A 1 82 ? -2.984 6.668 6.951 1.00 91.44 82 LEU A O 1
ATOM 685 N N . VAL A 1 83 ? -2.728 4.471 6.615 1.00 93.25 83 VAL A N 1
ATOM 686 C CA . VAL A 1 83 ? -3.984 4.315 5.870 1.00 93.25 83 VAL A CA 1
ATOM 687 C C . VAL A 1 83 ? -5.105 3.975 6.844 1.00 93.25 83 VAL A C 1
ATOM 689 O O . VAL A 1 83 ? -5.146 2.868 7.382 1.00 93.25 83 VAL A O 1
ATOM 692 N N . THR A 1 84 ? -6.027 4.906 7.074 1.00 91.19 84 THR A N 1
ATOM 693 C CA . THR A 1 84 ? -7.150 4.743 8.020 1.00 91.19 84 THR A CA 1
ATOM 694 C C . THR A 1 84 ? -8.509 4.526 7.350 1.00 91.19 84 THR A C 1
ATOM 696 O O . THR A 1 84 ? -9.477 4.214 8.038 1.00 91.19 84 THR A O 1
ATOM 699 N N . GLY A 1 85 ? -8.586 4.649 6.022 1.00 86.94 85 GLY A N 1
ATOM 700 C CA . GLY A 1 85 ? -9.795 4.428 5.229 1.00 86.94 85 GLY A CA 1
ATOM 701 C C . GLY A 1 85 ? -9.480 3.774 3.885 1.00 86.94 85 GLY A C 1
ATOM 702 O O . GLY A 1 85 ? -8.361 3.876 3.389 1.00 86.94 85 GLY A O 1
ATOM 703 N N . ASN A 1 86 ? -10.466 3.083 3.302 1.00 91.25 86 ASN A N 1
ATOM 704 C CA . ASN A 1 86 ? -10.342 2.378 2.016 1.00 91.25 86 ASN A CA 1
ATOM 705 C C . ASN A 1 86 ? -9.143 1.410 1.939 1.00 91.25 86 ASN A C 1
ATOM 707 O O . ASN A 1 86 ? -8.552 1.233 0.876 1.00 91.25 86 ASN A O 1
ATOM 711 N N . ALA A 1 87 ? -8.785 0.767 3.056 1.00 94.44 87 ALA A N 1
ATOM 712 C CA . ALA A 1 87 ? -7.569 -0.036 3.166 1.00 94.44 87 ALA A CA 1
ATOM 713 C C . ALA A 1 87 ? -7.455 -1.125 2.082 1.00 94.44 87 ALA A C 1
ATOM 715 O O . ALA A 1 87 ? -6.407 -1.252 1.452 1.00 94.44 87 ALA A O 1
ATOM 716 N N . HIS A 1 88 ? -8.532 -1.864 1.800 1.00 94.50 88 HIS A N 1
ATOM 717 C CA . HIS A 1 88 ? -8.524 -2.866 0.727 1.00 94.50 88 HIS A CA 1
ATOM 718 C C . HIS A 1 88 ? -8.258 -2.249 -0.649 1.00 94.50 88 HIS A C 1
ATOM 720 O O . HIS A 1 88 ? -7.418 -2.760 -1.381 1.00 94.50 88 HIS A O 1
ATOM 726 N N . ALA A 1 89 ? -8.896 -1.122 -0.976 1.00 93.75 89 ALA A N 1
ATOM 727 C CA . ALA A 1 89 ? -8.688 -0.453 -2.260 1.00 93.75 89 ALA A CA 1
ATOM 728 C C . ALA A 1 89 ? -7.237 0.033 -2.420 1.00 93.75 89 ALA A C 1
ATOM 730 O O . ALA A 1 89 ? -6.647 -0.126 -3.486 1.00 93.75 89 ALA A O 1
ATOM 731 N N . VAL A 1 90 ? -6.631 0.554 -1.347 1.00 94.69 90 VAL A N 1
ATOM 732 C CA . VAL A 1 90 ? -5.214 0.954 -1.340 1.00 94.69 90 VAL A CA 1
ATOM 733 C C . VAL A 1 90 ? -4.297 -0.251 -1.571 1.00 94.69 90 VAL A C 1
ATOM 735 O O . VAL A 1 90 ? -3.355 -0.171 -2.361 1.00 94.69 90 VAL A O 1
ATOM 738 N N . ALA A 1 91 ? -4.576 -1.385 -0.923 1.00 94.12 91 ALA A N 1
ATOM 739 C CA . ALA A 1 91 ? -3.812 -2.615 -1.116 1.00 94.12 91 ALA A CA 1
ATOM 740 C C . ALA A 1 91 ? -3.967 -3.186 -2.540 1.00 94.12 91 ALA A C 1
ATOM 742 O O . ALA A 1 91 ? -2.986 -3.605 -3.157 1.00 94.12 91 ALA A O 1
ATOM 743 N N . GLU A 1 92 ? -5.176 -3.157 -3.101 1.00 92.62 92 GLU A N 1
ATOM 744 C CA . GLU A 1 92 ? -5.443 -3.566 -4.483 1.00 92.62 92 GLU A CA 1
ATOM 745 C C . GLU A 1 92 ? -4.715 -2.676 -5.499 1.00 92.62 92 GLU A C 1
ATOM 747 O O . GLU A 1 92 ? -4.086 -3.192 -6.429 1.00 92.62 92 GLU A O 1
ATOM 752 N N . GLU A 1 93 ? -4.732 -1.354 -5.298 1.00 92.00 93 GLU A N 1
ATOM 753 C CA . GLU A 1 93 ? -4.008 -0.397 -6.141 1.00 92.00 93 GLU A CA 1
ATOM 754 C C . GLU A 1 93 ? -2.488 -0.579 -6.056 1.00 92.00 93 GLU A C 1
ATOM 756 O O . GLU A 1 93 ? -1.789 -0.391 -7.058 1.00 92.00 93 GLU A O 1
ATOM 761 N N . ALA A 1 94 ? -1.967 -0.974 -4.892 1.00 91.31 94 ALA A N 1
ATOM 762 C CA . ALA A 1 94 ? -0.548 -1.254 -4.721 1.00 91.31 94 ALA A CA 1
ATOM 763 C C . ALA A 1 94 ? -0.100 -2.497 -5.494 1.00 91.31 94 ALA A C 1
ATOM 765 O O . ALA A 1 94 ? 1.040 -2.573 -5.961 1.00 91.31 94 ALA A O 1
ATOM 766 N N . TRP A 1 95 ? -0.989 -3.479 -5.666 1.00 88.81 95 TRP A N 1
ATOM 767 C CA . TRP A 1 95 ? -0.637 -4.808 -6.161 1.00 88.81 95 TRP A CA 1
ATOM 768 C C . TRP A 1 95 ? -1.178 -5.173 -7.559 1.00 88.81 95 TRP A C 1
ATOM 770 O O . TRP A 1 95 ? -1.464 -6.344 -7.797 1.00 88.81 95 TRP A O 1
ATOM 780 N N . PRO A 1 96 ? -1.233 -4.281 -8.568 1.00 69.88 96 PRO A N 1
ATOM 781 C CA . PRO A 1 96 ? -1.942 -4.541 -9.825 1.00 69.88 96 PRO A CA 1
ATOM 782 C C . PRO A 1 96 ? -1.226 -5.571 -10.713 1.00 69.88 96 PRO A C 1
ATOM 784 O O . PRO A 1 96 ? -1.836 -6.200 -11.571 1.00 69.88 96 PRO A O 1
ATOM 787 N N . GLY A 1 97 ? 0.086 -5.767 -10.516 1.00 63.94 97 GLY A N 1
ATOM 788 C CA . GLY A 1 97 ? 0.866 -6.819 -11.185 1.00 63.94 97 GLY A CA 1
ATOM 789 C C . GLY A 1 97 ? 0.769 -8.194 -10.516 1.00 63.94 97 GLY A C 1
ATOM 790 O O . GLY A 1 97 ? 1.214 -9.183 -11.093 1.00 63.94 97 GLY A O 1
ATOM 791 N N . TYR A 1 98 ? 0.196 -8.245 -9.314 1.00 63.97 98 TYR A N 1
ATOM 792 C CA . TYR A 1 98 ? 0.057 -9.442 -8.491 1.00 63.97 98 TYR A CA 1
ATOM 793 C C . TYR A 1 98 ? -1.422 -9.866 -8.401 1.00 63.97 98 TYR A C 1
ATOM 795 O O . TYR A 1 98 ? -1.770 -11.041 -8.476 1.00 63.97 98 TYR A O 1
ATOM 803 N N . CYS A 1 99 ? -2.337 -8.906 -8.355 1.00 48.25 99 CYS A N 1
ATOM 804 C CA . CYS A 1 99 ? -3.775 -9.107 -8.285 1.00 48.25 99 CYS A CA 1
ATOM 805 C C . CYS A 1 99 ? -4.401 -8.903 -9.670 1.00 48.25 99 CYS A C 1
ATOM 807 O O . CYS A 1 99 ? -5.050 -7.911 -9.957 1.00 48.25 99 CYS A O 1
ATOM 809 N N . GLY A 1 100 ? -4.171 -9.863 -10.563 1.00 39.12 100 GLY A N 1
ATOM 810 C CA . GLY A 1 100 ? -4.731 -9.863 -11.917 1.00 39.12 100 GLY A CA 1
ATOM 811 C C . GLY A 1 100 ? -3.827 -10.648 -12.851 1.00 39.12 100 GLY A C 1
ATOM 812 O O . GLY A 1 100 ? -2.615 -10.639 -12.678 1.00 39.12 100 GLY A O 1
ATOM 813 N N . GLY A 1 101 ? -4.386 -11.372 -13.818 1.00 38.53 101 GLY A N 1
ATOM 814 C CA . GLY A 1 101 ? -3.651 -12.154 -14.823 1.00 38.53 101 GLY A CA 1
ATOM 815 C C . GLY A 1 101 ? -2.784 -11.319 -15.784 1.00 38.53 101 GLY A C 1
ATOM 816 O O . GLY A 1 101 ? -2.718 -11.622 -16.965 1.00 38.53 101 GLY A O 1
ATOM 817 N N . GLY A 1 102 ? -2.096 -10.279 -15.307 1.00 36.44 102 GLY A N 1
ATOM 818 C CA . GLY A 1 102 ? -1.173 -9.429 -16.062 1.00 36.44 102 GLY A CA 1
ATOM 819 C C . GLY A 1 102 ? 0.189 -10.071 -16.343 1.00 36.44 102 GLY A C 1
ATOM 820 O O . GLY A 1 102 ? 1.102 -9.389 -16.808 1.00 36.44 102 GLY A O 1
ATOM 821 N N . GLY A 1 103 ? 0.331 -11.377 -16.091 1.00 40.56 103 GLY A N 1
ATOM 822 C CA . GLY A 1 103 ? 1.483 -12.162 -16.535 1.00 40.56 103 GLY A CA 1
ATOM 823 C C . GLY A 1 103 ? 1.585 -12.253 -18.061 1.00 40.56 103 GLY A C 1
ATOM 824 O O . GLY A 1 103 ? 2.675 -12.469 -18.576 1.00 40.56 103 GLY A O 1
ATOM 825 N N . GLU A 1 104 ? 0.493 -12.022 -18.796 1.00 41.28 104 GLU A N 1
ATOM 826 C CA . GLU A 1 104 ? 0.491 -12.191 -20.253 1.00 41.28 104 GLU A CA 1
ATOM 827 C C . GLU A 1 104 ? 0.974 -10.956 -21.031 1.00 41.28 104 GLU A C 1
ATOM 829 O O . GLU A 1 104 ? 1.467 -11.096 -22.144 1.00 41.28 104 GLU A O 1
ATOM 834 N N . ASN A 1 105 ? 0.946 -9.753 -20.439 1.00 39.09 105 ASN A N 1
ATOM 835 C CA . ASN A 1 105 ? 1.315 -8.517 -21.153 1.00 39.09 105 ASN A CA 1
ATOM 836 C C . ASN A 1 105 ? 2.573 -7.795 -20.642 1.00 39.09 105 ASN A C 1
ATOM 838 O O . ASN A 1 105 ? 3.005 -6.827 -21.264 1.00 39.09 105 ASN A O 1
ATOM 842 N N . ARG A 1 106 ? 3.227 -8.269 -19.569 1.00 41.31 106 ARG A N 1
ATOM 843 C CA . ARG A 1 106 ? 4.527 -7.716 -19.119 1.00 41.31 106 ARG A CA 1
ATOM 844 C C . ARG A 1 106 ? 5.744 -8.533 -19.577 1.00 41.31 106 ARG A C 1
ATOM 846 O O . ARG A 1 106 ? 6.861 -8.024 -19.560 1.00 41.31 106 ARG A O 1
ATOM 853 N N . LEU A 1 107 ? 5.542 -9.746 -20.100 1.00 42.31 107 LEU A N 1
ATOM 854 C CA . LEU A 1 107 ? 6.617 -10.590 -20.647 1.00 42.31 107 LEU A CA 1
ATOM 855 C C . LEU A 1 107 ? 7.192 -10.102 -21.994 1.00 42.31 107 LEU A C 1
ATOM 857 O O . LEU A 1 107 ? 8.139 -10.694 -22.501 1.00 42.31 107 LEU A O 1
ATOM 861 N N . ARG A 1 108 ? 6.698 -8.994 -22.567 1.00 34.22 108 ARG A N 1
ATOM 862 C CA . ARG A 1 108 ? 7.240 -8.415 -23.814 1.00 34.22 108 ARG A CA 1
ATOM 863 C C . ARG A 1 108 ? 8.498 -7.550 -23.647 1.00 34.22 108 ARG A C 1
ATOM 865 O O . ARG A 1 108 ? 9.029 -7.088 -24.651 1.00 34.22 108 ARG A O 1
ATOM 872 N N . MET A 1 109 ? 9.005 -7.356 -22.426 1.00 36.69 109 MET A N 1
ATOM 873 C CA . MET A 1 109 ? 10.283 -6.660 -22.179 1.00 36.69 109 MET A CA 1
ATOM 874 C C . MET A 1 109 ? 11.378 -7.546 -21.562 1.00 36.69 109 MET A C 1
ATOM 876 O O . MET A 1 109 ? 12.372 -7.033 -21.058 1.00 36.69 109 MET A O 1
ATOM 880 N N . ALA A 1 110 ? 11.262 -8.873 -21.654 1.00 35.81 110 ALA A N 1
ATOM 881 C CA . ALA A 1 110 ? 12.415 -9.755 -21.480 1.00 35.81 110 ALA A CA 1
ATOM 882 C C . ALA A 1 110 ? 13.054 -10.000 -22.857 1.00 35.81 110 ALA A C 1
ATOM 884 O O . ALA A 1 110 ? 12.490 -10.681 -23.712 1.00 35.81 110 ALA A O 1
ATOM 885 N N . ARG A 1 111 ? 14.218 -9.385 -23.096 1.00 30.98 111 ARG A N 1
ATOM 886 C CA . ARG A 1 111 ? 15.054 -9.625 -24.284 1.00 30.98 111 ARG A CA 1
ATOM 887 C C . ARG A 1 111 ? 15.334 -11.131 -24.463 1.00 30.98 111 ARG A C 1
ATOM 889 O O . ARG A 1 111 ? 15.502 -11.829 -23.462 1.00 30.98 111 ARG A O 1
ATOM 896 N N . PRO A 1 112 ? 15.424 -11.641 -25.705 1.00 33.19 112 PRO A N 1
ATOM 897 C CA . PRO A 1 112 ? 15.687 -13.051 -25.948 1.00 33.19 112 PRO A CA 1
ATOM 898 C C . PRO A 1 112 ? 17.145 -13.373 -25.614 1.00 33.19 112 PRO A C 1
ATOM 900 O O . PRO A 1 112 ? 18.054 -12.680 -26.065 1.00 33.19 112 PRO A O 1
ATOM 903 N N . GLY A 1 113 ? 17.361 -14.453 -24.862 1.00 37.75 113 GLY A N 1
ATOM 904 C CA . GLY A 1 113 ? 18.681 -15.074 -24.748 1.00 37.75 113 GLY A CA 1
ATOM 905 C C . GLY A 1 113 ? 19.228 -15.213 -23.333 1.00 37.75 113 GLY A C 1
ATOM 906 O O . GLY A 1 113 ? 20.311 -14.719 -23.052 1.00 37.75 113 GLY A O 1
ATOM 907 N N . MET A 1 114 ? 18.539 -15.953 -22.464 1.00 28.41 114 MET A N 1
ATOM 908 C CA . MET A 1 114 ? 19.234 -16.823 -21.508 1.00 28.41 114 MET A CA 1
ATOM 909 C C . MET A 1 114 ? 18.270 -17.884 -20.978 1.00 28.41 114 MET A C 1
ATOM 911 O O . MET A 1 114 ? 17.449 -17.640 -20.099 1.00 28.41 114 MET A O 1
ATOM 915 N N . ALA A 1 115 ? 18.344 -19.080 -21.558 1.00 29.20 115 ALA A N 1
ATOM 916 C CA . ALA A 1 115 ? 17.671 -20.249 -21.022 1.00 29.20 115 ALA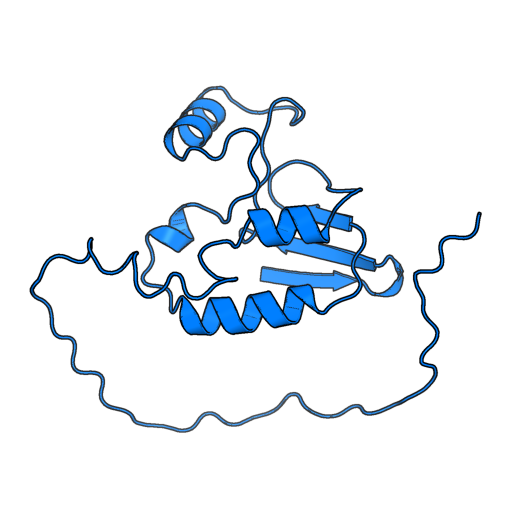 A CA 1
ATOM 917 C C . ALA A 1 115 ? 18.437 -20.721 -19.778 1.00 29.20 115 ALA A C 1
ATOM 919 O O . ALA A 1 115 ? 19.524 -21.283 -19.900 1.00 29.20 115 ALA A O 1
ATOM 920 N N . VAL A 1 116 ? 17.873 -20.518 -18.586 1.00 28.67 116 VAL A N 1
ATOM 921 C CA . VAL A 1 116 ? 18.334 -21.210 -17.377 1.00 28.67 116 VAL A CA 1
ATOM 922 C C . VAL A 1 116 ? 17.456 -22.438 -17.179 1.00 28.67 116 VAL A C 1
ATOM 924 O O . VAL A 1 116 ? 16.266 -22.359 -16.883 1.00 28.67 116 VAL A O 1
ATOM 927 N N . LYS A 1 117 ? 18.066 -23.601 -17.395 1.00 27.06 117 LYS A N 1
ATOM 928 C CA . LYS A 1 117 ? 17.467 -24.918 -17.195 1.00 27.06 117 LYS A CA 1
ATOM 929 C C . LYS A 1 117 ? 17.461 -25.217 -15.692 1.00 27.06 117 LYS A C 1
ATOM 931 O O . LYS A 1 117 ? 18.502 -25.555 -15.136 1.00 27.06 117 LYS A O 1
ATOM 936 N N . LEU A 1 118 ? 16.311 -25.094 -15.030 1.00 27.03 118 LEU A N 1
ATOM 937 C CA . LEU A 1 118 ? 16.162 -25.497 -13.628 1.00 27.03 118 LEU A CA 1
ATOM 938 C C . LEU A 1 118 ? 15.851 -26.997 -13.540 1.00 27.03 118 LEU A C 1
ATOM 940 O O . LEU A 1 118 ? 14.829 -27.476 -14.029 1.00 27.03 118 LEU A O 1
ATOM 944 N N . ARG A 1 119 ? 16.773 -27.741 -12.922 1.00 22.69 119 ARG A N 1
ATOM 945 C CA . ARG A 1 119 ? 16.572 -29.120 -12.464 1.00 22.69 119 ARG A CA 1
ATOM 946 C C . ARG A 1 119 ? 15.697 -29.071 -11.211 1.00 22.69 119 ARG A C 1
ATOM 948 O O . ARG A 1 119 ? 16.071 -28.426 -10.237 1.00 22.69 119 ARG A O 1
ATOM 955 N N . ALA A 1 120 ? 14.571 -29.777 -11.224 1.00 35.75 120 ALA A N 1
ATOM 956 C CA . ALA A 1 120 ? 13.833 -30.083 -10.007 1.00 35.75 120 ALA A CA 1
ATOM 957 C C . ALA A 1 120 ? 14.632 -31.096 -9.176 1.00 35.75 120 ALA A C 1
ATOM 959 O O . ALA A 1 120 ? 15.094 -32.092 -9.727 1.00 35.75 120 ALA A O 1
ATOM 960 N N . ASN A 1 121 ? 14.790 -30.838 -7.877 1.00 27.66 121 ASN A N 1
ATOM 961 C CA . ASN A 1 121 ? 15.082 -31.847 -6.862 1.00 27.66 121 ASN A CA 1
ATOM 962 C C . ASN A 1 121 ? 14.763 -31.284 -5.471 1.00 27.66 121 ASN A C 1
ATOM 964 O O . ASN A 1 121 ? 15.279 -30.235 -5.103 1.00 27.66 121 ASN A O 1
ATOM 968 N N . GLY A 1 122 ? 13.999 -32.047 -4.686 1.00 25.28 122 GLY A N 1
ATOM 969 C CA . GLY A 1 122 ? 14.106 -32.021 -3.227 1.00 25.28 122 GLY A CA 1
ATOM 970 C C . GLY A 1 122 ? 12.988 -31.310 -2.473 1.00 25.28 122 GLY A C 1
ATOM 971 O O . GLY A 1 122 ? 13.028 -30.108 -2.256 1.00 25.28 122 GLY A O 1
ATOM 972 N N . SER A 1 123 ? 12.037 -32.122 -2.021 1.00 34.47 123 SER A N 1
ATOM 973 C CA . SER A 1 123 ? 11.091 -31.901 -0.924 1.00 34.47 123 SER A CA 1
ATOM 974 C C . SER A 1 123 ? 11.613 -31.017 0.221 1.00 34.47 123 SER A C 1
ATOM 976 O O . SER A 1 123 ? 12.612 -31.350 0.854 1.00 34.47 123 SER A O 1
ATOM 978 N N . PHE A 1 124 ? 10.840 -29.986 0.571 1.00 25.89 124 PHE A N 1
ATOM 979 C CA . PHE A 1 124 ? 10.777 -29.446 1.930 1.00 25.89 124 PHE A CA 1
ATOM 980 C C . PHE A 1 124 ? 9.301 -29.336 2.327 1.00 25.89 124 PHE A C 1
ATOM 982 O O . PHE A 1 124 ? 8.628 -28.334 2.098 1.00 25.89 124 PHE A O 1
ATOM 989 N N . ALA A 1 125 ? 8.779 -30.436 2.864 1.00 31.03 125 ALA A N 1
ATOM 990 C CA . ALA A 1 125 ? 7.642 -30.394 3.766 1.00 31.03 125 ALA A CA 1
ATOM 991 C C . ALA A 1 125 ? 8.155 -30.070 5.175 1.00 31.03 125 ALA A C 1
ATOM 993 O O . ALA A 1 125 ? 9.286 -30.437 5.500 1.00 31.03 125 ALA A O 1
ATOM 994 N N . ASN A 1 126 ? 7.285 -29.411 5.953 1.00 30.47 126 ASN A N 1
ATOM 995 C CA . ASN A 1 126 ? 7.230 -29.240 7.417 1.00 30.47 126 ASN A CA 1
ATOM 996 C C . ASN A 1 126 ? 7.166 -27.745 7.798 1.00 30.47 126 ASN A C 1
ATOM 998 O O . ASN A 1 126 ? 7.993 -26.962 7.356 1.00 30.47 126 ASN A O 1
ATOM 1002 N N . ASN A 1 127 ? 6.294 -27.247 8.671 1.00 33.25 127 ASN A N 1
ATOM 1003 C CA . ASN A 1 127 ? 5.099 -27.775 9.317 1.00 33.25 127 ASN A CA 1
ATOM 1004 C C . ASN A 1 127 ? 4.502 -26.575 10.084 1.00 33.25 127 ASN A C 1
ATOM 1006 O O . ASN A 1 127 ? 5.044 -26.211 11.119 1.00 33.25 127 ASN A O 1
ATOM 1010 N N . TRP A 1 128 ? 3.451 -25.921 9.583 1.00 25.47 128 TRP A N 1
ATOM 1011 C CA . TRP A 1 128 ? 2.674 -24.941 10.367 1.00 25.47 128 TRP A CA 1
ATOM 1012 C C . TRP A 1 128 ? 1.191 -25.043 10.004 1.00 25.47 128 TRP A C 1
ATOM 1014 O O . TRP A 1 128 ? 0.571 -24.123 9.481 1.00 25.47 128 TRP A O 1
ATOM 1024 N N . VAL A 1 129 ? 0.629 -26.222 10.267 1.00 33.94 129 VAL A N 1
ATOM 1025 C CA . VAL A 1 129 ? -0.814 -26.471 10.327 1.00 33.94 129 VAL A CA 1
ATOM 1026 C C . VAL A 1 129 ? -1.070 -27.319 11.569 1.00 33.94 129 VAL A C 1
ATOM 1028 O O . VAL A 1 129 ? -0.925 -28.534 11.521 1.00 33.94 129 VAL A O 1
ATOM 1031 N N . ASN A 1 130 ? -1.409 -26.679 12.691 1.00 30.56 130 ASN A N 1
ATOM 1032 C CA . ASN A 1 130 ? -2.538 -27.073 13.543 1.00 30.56 130 ASN A CA 1
ATOM 1033 C C . ASN A 1 130 ? -2.598 -26.222 14.817 1.00 30.56 130 ASN A C 1
ATOM 1035 O O . ASN A 1 130 ? -1.898 -26.474 15.792 1.00 30.56 130 ASN A O 1
ATOM 1039 N N . SER A 1 131 ? -3.568 -25.319 14.850 1.00 30.23 131 SER A N 1
ATOM 1040 C CA . SER A 1 131 ? -4.446 -25.191 16.010 1.00 30.23 131 SER A CA 1
ATOM 1041 C C . SER A 1 131 ? -5.819 -24.754 15.509 1.00 30.23 131 SER A C 1
ATOM 1043 O O . SER A 1 131 ? -6.166 -23.580 15.442 1.00 30.23 131 SER A O 1
ATOM 1045 N N . ARG A 1 132 ? -6.619 -25.749 15.104 1.00 39.28 132 ARG A N 1
ATOM 1046 C CA . ARG A 1 132 ? -8.074 -25.607 15.087 1.00 39.28 132 ARG A CA 1
ATOM 1047 C C . ARG A 1 132 ? -8.533 -25.484 16.539 1.00 39.28 132 ARG A C 1
ATOM 1049 O O . ARG A 1 132 ? -8.592 -26.470 17.267 1.00 39.28 132 ARG A O 1
ATOM 1056 N N . HIS A 1 133 ? -8.850 -24.263 16.936 1.00 30.00 133 HIS A N 1
ATOM 1057 C CA . HIS A 1 133 ? -9.887 -23.984 17.917 1.00 30.00 133 HIS A CA 1
ATOM 1058 C C . HIS A 1 133 ? -10.824 -22.982 17.255 1.00 30.00 133 HIS A C 1
ATOM 1060 O O . HIS A 1 133 ? -10.468 -21.828 17.043 1.00 30.00 133 HIS A O 1
ATOM 1066 N N . SER A 1 134 ? -11.994 -23.471 16.853 1.00 46.62 134 SER A N 1
ATOM 1067 C CA . SER A 1 134 ? -13.158 -22.612 16.674 1.00 46.62 134 SER A CA 1
ATOM 1068 C C . SER A 1 134 ? -13.603 -22.207 18.081 1.00 46.62 134 SER A C 1
ATOM 1070 O O . SER A 1 134 ? -13.730 -23.079 18.944 1.00 46.62 134 SER A O 1
ATOM 1072 N N . PRO A 1 135 ? -13.712 -20.900 18.336 1.00 37.94 135 PRO A N 1
ATOM 1073 C CA . PRO A 1 135 ? -15.035 -20.369 18.617 1.00 37.94 135 PRO A CA 1
ATOM 1074 C C . PRO A 1 135 ? -15.318 -19.078 17.836 1.00 37.94 135 PRO A C 1
ATOM 1076 O O . PRO A 1 135 ? -14.425 -18.292 17.536 1.00 37.94 135 PRO A O 1
ATOM 1079 N N . ASP A 1 136 ? -16.597 -18.921 17.520 1.00 38.81 136 ASP A N 1
ATOM 1080 C CA . ASP A 1 136 ? -17.289 -17.711 17.089 1.00 38.81 136 ASP A CA 1
ATOM 1081 C C . ASP A 1 136 ? -16.833 -17.037 15.789 1.00 38.81 136 ASP A C 1
ATOM 1083 O O . ASP A 1 136 ? -15.968 -16.166 15.731 1.00 38.81 136 ASP A O 1
ATOM 1087 N N . THR A 1 137 ? -17.587 -17.346 14.733 1.00 41.22 137 THR A N 1
ATOM 1088 C CA . THR A 1 137 ? -17.848 -16.460 13.591 1.00 41.22 137 THR A CA 1
ATOM 1089 C C . THR A 1 137 ? -18.646 -15.229 14.044 1.00 41.22 137 THR A C 1
ATOM 1091 O O . THR A 1 137 ? -19.773 -14.995 13.608 1.00 41.22 137 THR A O 1
ATOM 1094 N N . GLY A 1 138 ? -18.085 -14.452 14.966 1.00 37.44 138 GLY A N 1
ATOM 1095 C CA . GLY A 1 138 ? -18.534 -13.104 15.266 1.00 37.44 138 GLY A CA 1
ATOM 1096 C C . GLY A 1 138 ? -17.873 -12.162 14.272 1.00 37.44 138 GLY A C 1
ATOM 1097 O O . GLY A 1 138 ? -16.671 -11.937 14.343 1.00 37.44 138 GLY A O 1
ATOM 1098 N N . SER A 1 139 ? -18.656 -11.638 13.330 1.00 51.28 139 SER A N 1
ATOM 1099 C CA . SER A 1 139 ? -18.311 -10.477 12.503 1.00 51.28 139 SER A CA 1
ATOM 1100 C C . SER A 1 139 ? -17.761 -9.357 13.402 1.00 51.28 139 SER A C 1
ATOM 1102 O O . SER A 1 139 ? -18.536 -8.613 14.002 1.00 51.28 139 SER A O 1
ATOM 1104 N N . CYS A 1 140 ? -16.435 -9.262 13.522 1.00 49.03 140 CYS A N 1
ATOM 1105 C CA . CYS A 1 140 ? -15.760 -8.373 14.472 1.00 49.03 140 CYS A CA 1
ATOM 1106 C C . CYS A 1 140 ? -15.781 -6.904 14.003 1.00 49.03 140 CYS A C 1
ATOM 1108 O O . CYS A 1 140 ? -15.671 -5.989 14.812 1.00 49.03 140 CYS A O 1
ATOM 1110 N N . CYS A 1 141 ? -16.034 -6.675 12.710 1.00 50.53 141 CYS A N 1
ATOM 1111 C CA . CYS A 1 141 ? -16.043 -5.361 12.067 1.00 50.53 141 CYS A CA 1
ATOM 1112 C C . CYS A 1 141 ? -17.442 -4.742 11.891 1.00 50.53 141 CYS A C 1
ATOM 1114 O O . CYS A 1 141 ? -17.693 -4.067 10.895 1.00 50.53 141 CYS A O 1
ATOM 1116 N N . LYS A 1 142 ? -18.373 -4.926 12.838 1.00 42.84 142 LYS A N 1
ATOM 1117 C CA . LYS A 1 142 ? -19.533 -4.018 12.918 1.00 42.84 142 LYS A CA 1
ATOM 1118 C C . LYS A 1 142 ? -19.162 -2.829 13.793 1.00 42.84 142 LYS A C 1
ATOM 1120 O O . LYS A 1 142 ? -19.346 -2.861 15.005 1.00 42.84 142 LYS A O 1
ATOM 1125 N N . ILE A 1 143 ? -18.604 -1.800 13.163 1.00 43.62 143 ILE A N 1
ATOM 1126 C CA . ILE A 1 143 ? -18.573 -0.453 13.735 1.00 43.62 143 ILE A CA 1
ATOM 1127 C C . ILE A 1 143 ? -20.041 -0.023 13.821 1.00 43.62 143 ILE A C 1
ATOM 1129 O O . ILE A 1 143 ? -20.720 0.029 12.800 1.00 43.62 143 ILE A O 1
ATOM 1133 N N . GLY A 1 144 ? -20.550 0.122 15.044 1.00 35.91 144 GLY A N 1
ATOM 1134 C CA . GLY A 1 144 ? -21.915 0.576 15.290 1.00 35.91 144 GLY A CA 1
ATOM 1135 C C . GLY A 1 144 ? -22.088 2.039 14.892 1.00 35.91 144 GLY A C 1
ATOM 1136 O O . GLY A 1 144 ? -21.193 2.846 15.153 1.00 35.91 144 GLY A O 1
ATOM 1137 N N . ASP A 1 145 ? -23.232 2.326 14.274 1.00 35.78 145 ASP A N 1
ATOM 1138 C CA . ASP A 1 145 ? -23.843 3.658 14.212 1.00 35.78 145 ASP A CA 1
ATOM 1139 C C . ASP A 1 145 ? -24.527 3.997 15.549 1.00 35.78 145 ASP A C 1
ATOM 1141 O O . ASP A 1 145 ? -25.066 3.059 16.193 1.00 35.78 145 ASP A O 1
#

Secondary structure (DSSP, 8-state):
-EEEEGGGTEEEESSS-BB--TT-TT--HHHHHHHHHTT-TTS-B--THHHHS---HHHHHHHHHHHHTS--SEEEESSB--B-S-HHHHHHHH-TTTSSSTTTTSGGGS-S-----PPP-------------------TT----

Sequence (145 aa):
MVFFHRPSCTLIVTDLIELIGDDTEGVDWLLRLWWWLFRMWNRPRPAPEYAIGGCDYRAAAAALRRVLDWDFTRIVLSHGDLVTGNAHAVAEEAWPGYCGGGGENRLRMARPGMAVKLRANGSFANNWVNSRHSPDTGSCCKIGD

pLDDT: mean 71.91, std 26.21, range [22.69, 97.69]

Foldseek 3Di:
DWDADPVQLEIEDEQLWAAAEPPFPPDDPVNVVVCVVVVRYRAIAGHVVCVVPPDPLAVQLVVLVVVLVRRHQWYHYPHHDTGRHPHSVRSCRHNVSSPDPCPVPPVPPDDDDDDDDDDDDDDDDDDDDDDDDDDDPPPSPPPDD